Protein AF-A0A924A1D8-F1 (afdb_monomer)

Solvent-accessible surface area (backbone atoms only — not comparable to full-atom values): 11258 Å² total; per-residue (Å²): 132,86,83,81,66,55,43,51,30,26,49,62,53,93,49,92,89,51,57,54,38,88,47,70,66,62,49,74,71,35,87,69,40,79,42,78,47,76,64,75,94,79,58,68,95,71,80,56,48,89,51,55,73,47,75,34,82,59,69,68,90,50,60,66,63,50,47,53,56,66,66,54,52,60,96,61,89,57,47,79,46,73,43,76,55,85,85,43,49,68,55,52,54,52,48,26,62,74,70,73,44,83,79,84,87,76,80,80,64,91,84,67,73,75,76,71,93,63,97,79,81,85,86,80,87,84,81,91,81,82,91,79,92,74,101,65,89,78,73,67,75,92,73,65,79,88,69,88,75,52,71,64,57,49,21,62,77,66,76,42,83,70,80,130

Structure (mmCIF, N/CA/C/O backbone):
data_AF-A0A924A1D8-F1
#
_entry.id   AF-A0A924A1D8-F1
#
loop_
_atom_site.group_PDB
_atom_site.id
_atom_site.type_symbol
_atom_site.label_atom_id
_atom_site.label_alt_id
_atom_site.label_comp_id
_atom_site.label_asym_id
_atom_site.label_entity_id
_atom_site.label_seq_id
_atom_site.pdbx_PDB_ins_code
_atom_site.Cartn_x
_atom_site.Cartn_y
_atom_site.Cartn_z
_atom_site.occupancy
_atom_site.B_iso_or_equiv
_atom_site.auth_seq_id
_atom_site.auth_comp_id
_atom_site.auth_asym_id
_atom_site.auth_atom_id
_atom_site.pdbx_PDB_model_num
ATOM 1 N N . MET A 1 1 ? 34.439 4.951 -4.054 1.00 36.75 1 MET A N 1
ATOM 2 C CA . MET A 1 1 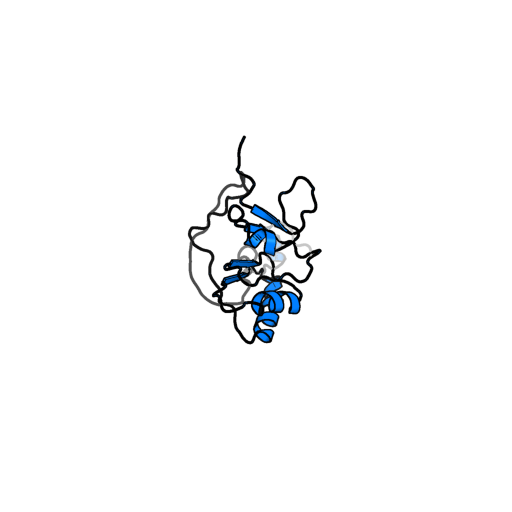? 33.215 5.573 -4.594 1.00 36.75 1 MET A CA 1
ATOM 3 C C . MET A 1 1 ? 32.076 4.681 -4.149 1.00 36.75 1 MET A C 1
ATOM 5 O O . MET A 1 1 ? 32.070 3.514 -4.516 1.00 36.75 1 MET A O 1
ATOM 9 N N . VAL A 1 2 ? 31.283 5.157 -3.195 1.00 36.44 2 VAL A N 1
ATOM 10 C CA . VAL A 1 2 ? 30.323 4.350 -2.431 1.00 36.44 2 VAL A CA 1
ATOM 11 C C . VAL A 1 2 ? 29.135 4.001 -3.339 1.00 36.44 2 VAL A C 1
ATOM 13 O O . VAL A 1 2 ? 28.545 4.898 -3.931 1.00 36.44 2 VAL A O 1
ATOM 16 N N . LYS A 1 3 ? 28.846 2.704 -3.501 1.00 43.56 3 LYS A N 1
ATOM 17 C CA . LYS A 1 3 ? 27.802 2.128 -4.371 1.00 43.56 3 LYS A CA 1
ATOM 18 C C . LYS A 1 3 ? 26.465 1.966 -3.616 1.00 43.56 3 LYS A C 1
ATOM 20 O O . LYS A 1 3 ? 25.719 1.034 -3.881 1.00 43.56 3 LYS A O 1
ATOM 25 N N . ASP A 1 4 ? 26.149 2.848 -2.671 1.00 49.12 4 ASP A N 1
ATOM 26 C CA . ASP A 1 4 ? 25.114 2.537 -1.665 1.00 49.12 4 ASP A CA 1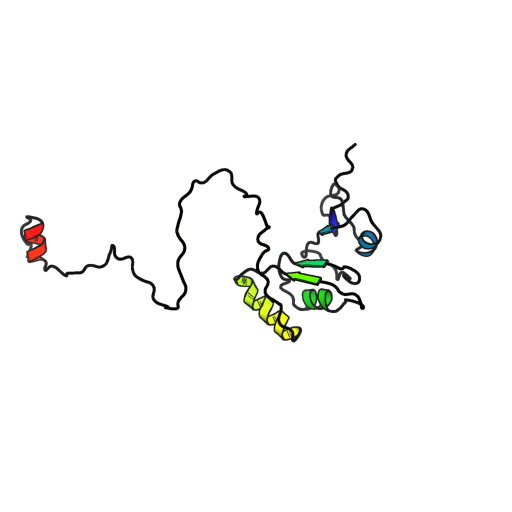
ATOM 27 C C . ASP A 1 4 ? 23.717 3.109 -1.984 1.00 49.12 4 ASP A C 1
ATOM 29 O O . ASP A 1 4 ? 22.815 2.987 -1.166 1.00 49.12 4 ASP A O 1
ATOM 33 N N . ASN A 1 5 ? 23.494 3.692 -3.171 1.00 55.09 5 ASN A N 1
ATOM 34 C CA . ASN A 1 5 ? 22.217 4.347 -3.522 1.00 55.09 5 ASN A CA 1
ATOM 35 C C . ASN A 1 5 ? 21.352 3.602 -4.561 1.00 55.09 5 ASN A C 1
ATOM 37 O O . ASN A 1 5 ? 20.346 4.150 -4.994 1.00 55.09 5 ASN A O 1
ATOM 41 N N . ALA A 1 6 ? 21.711 2.385 -4.986 1.00 65.31 6 ALA A N 1
ATOM 42 C CA . ALA A 1 6 ? 20.973 1.678 -6.048 1.00 65.31 6 ALA A CA 1
ATOM 43 C C . ALA A 1 6 ? 19.868 0.723 -5.542 1.00 65.31 6 ALA A C 1
ATOM 45 O O . ALA A 1 6 ? 19.096 0.205 -6.347 1.00 65.31 6 ALA A O 1
ATOM 46 N N . GLU A 1 7 ? 19.773 0.474 -4.228 1.00 85.00 7 GLU A N 1
ATOM 47 C CA . GLU A 1 7 ? 18.806 -0.493 -3.674 1.00 85.00 7 GLU A CA 1
ATOM 48 C C . GLU A 1 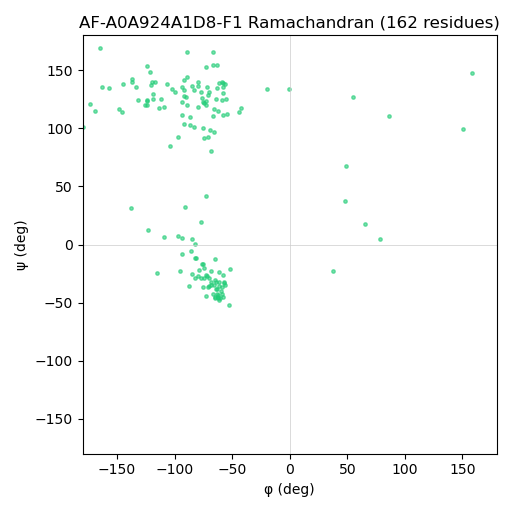7 ? 17.361 0.038 -3.675 1.00 85.00 7 GLU A C 1
ATOM 50 O O . GLU A 1 7 ? 16.414 -0.744 -3.795 1.00 85.00 7 GLU A O 1
ATOM 55 N N . VAL A 1 8 ? 17.194 1.361 -3.585 1.00 89.62 8 VAL A N 1
ATOM 56 C CA . VAL A 1 8 ? 15.895 2.044 -3.534 1.00 89.62 8 VAL A CA 1
ATOM 57 C C . VAL A 1 8 ? 15.767 2.981 -4.726 1.00 89.62 8 VAL A C 1
ATOM 59 O O . VAL A 1 8 ? 16.650 3.801 -4.958 1.00 89.62 8 VAL A O 1
ATOM 62 N N . ALA A 1 9 ? 14.657 2.885 -5.452 1.00 91.06 9 ALA A N 1
ATOM 63 C CA . ALA A 1 9 ? 14.337 3.742 -6.586 1.00 91.06 9 ALA A CA 1
ATOM 64 C C . ALA A 1 9 ? 12.984 4.431 -6.400 1.00 91.06 9 ALA A C 1
ATOM 66 O O . ALA A 1 9 ? 12.088 3.906 -5.738 1.00 91.06 9 ALA A O 1
ATOM 67 N N . ILE A 1 10 ? 12.817 5.592 -7.026 1.00 90.56 10 ILE A N 1
ATOM 68 C CA . ILE A 1 10 ? 11.545 6.318 -7.081 1.00 90.56 10 ILE A CA 1
ATOM 69 C C . ILE A 1 10 ? 10.898 6.090 -8.449 1.00 90.56 10 ILE A C 1
ATOM 71 O O . ILE A 1 10 ? 11.551 6.197 -9.485 1.00 90.56 10 ILE A O 1
ATOM 75 N N . TYR A 1 11 ? 9.606 5.778 -8.478 1.00 90.19 11 TYR A N 1
ATOM 76 C CA . TYR A 1 11 ? 8.847 5.739 -9.723 1.00 90.19 11 TYR A CA 1
ATOM 77 C C . TYR A 1 11 ? 8.551 7.163 -10.193 1.00 90.19 11 TYR A C 1
ATOM 79 O O . TYR A 1 11 ? 7.931 7.932 -9.460 1.00 90.19 11 TYR A O 1
ATOM 87 N N . ASN A 1 12 ? 8.974 7.500 -11.413 1.00 88.38 12 ASN A N 1
ATOM 88 C CA . ASN A 1 12 ? 8.876 8.844 -11.990 1.00 88.38 12 ASN A CA 1
ATOM 89 C C . ASN A 1 12 ? 9.397 9.942 -11.037 1.00 88.38 12 ASN A C 1
ATOM 91 O O . ASN A 1 12 ? 8.609 10.764 -10.556 1.00 88.38 12 ASN A O 1
ATOM 95 N N . PRO A 1 13 ? 10.715 9.968 -10.750 1.00 87.00 13 PRO A N 1
ATOM 96 C CA . PRO A 1 13 ? 11.298 10.961 -9.857 1.00 87.00 13 PRO A CA 1
ATOM 97 C C . PRO A 1 13 ? 11.042 12.385 -10.366 1.00 87.00 13 PRO A C 1
ATOM 99 O O . PRO A 1 13 ? 11.122 12.671 -11.562 1.00 87.00 13 PRO A O 1
ATOM 102 N N . LEU A 1 14 ? 10.732 13.293 -9.437 1.00 83.31 14 LEU A N 1
ATOM 103 C CA . LEU A 1 14 ? 10.531 14.713 -9.743 1.00 83.31 14 LEU A CA 1
ATOM 104 C C . LEU A 1 14 ? 11.860 15.461 -9.895 1.00 83.31 14 LEU A C 1
ATOM 106 O O . LEU A 1 14 ? 11.921 16.470 -10.600 1.00 83.31 14 LEU A O 1
ATOM 110 N N . PHE A 1 15 ? 12.908 14.977 -9.227 1.00 83.50 15 PHE A N 1
ATOM 111 C CA . PHE A 1 15 ? 14.242 15.559 -9.248 1.00 83.50 15 PHE A CA 1
ATOM 112 C C . PHE A 1 15 ? 15.178 14.692 -10.089 1.00 83.50 15 PHE A C 1
ATOM 114 O O . PHE A 1 15 ? 15.152 13.470 -10.011 1.00 83.50 15 PHE A O 1
ATOM 121 N N . VAL A 1 16 ? 16.021 15.340 -10.892 1.00 76.62 16 VAL A N 1
ATOM 122 C CA . VAL A 1 16 ? 16.953 14.662 -11.814 1.00 76.62 16 VAL A CA 1
ATOM 123 C C . VAL A 1 16 ? 18.062 13.912 -11.064 1.00 76.62 16 VAL A C 1
ATOM 125 O O . VAL A 1 16 ? 18.634 12.966 -11.597 1.00 76.62 16 VAL A O 1
ATOM 128 N N . ASP A 1 17 ? 18.343 14.317 -9.825 1.00 82.75 17 ASP A N 1
ATOM 129 C CA . ASP A 1 17 ? 19.372 13.706 -8.980 1.00 82.75 17 ASP A CA 1
ATOM 130 C C . ASP A 1 17 ? 18.885 12.430 -8.266 1.00 82.75 17 ASP A C 1
ATOM 132 O O . ASP A 1 17 ? 19.701 11.687 -7.715 1.00 82.75 17 ASP A O 1
ATOM 136 N N . ASP A 1 18 ? 17.574 12.157 -8.278 1.00 84.94 18 ASP A N 1
ATOM 137 C CA . ASP A 1 18 ? 17.001 10.970 -7.647 1.00 84.94 18 ASP A CA 1
ATOM 138 C C . ASP A 1 18 ? 17.103 9.755 -8.575 1.00 84.94 18 ASP A C 1
ATOM 140 O O . ASP A 1 18 ? 16.734 9.795 -9.751 1.00 84.94 18 ASP A O 1
ATOM 144 N N . PHE A 1 19 ? 17.556 8.627 -8.025 1.00 87.19 19 PHE A N 1
ATOM 145 C CA . PHE A 1 19 ? 17.543 7.362 -8.749 1.00 87.19 19 PHE A CA 1
ATOM 146 C C . PHE A 1 19 ? 16.106 6.851 -8.889 1.00 87.19 19 PHE A C 1
ATOM 148 O O . PHE A 1 19 ? 15.363 6.740 -7.909 1.00 87.19 19 PHE A O 1
ATOM 155 N N . GLY A 1 20 ? 15.705 6.519 -10.112 1.00 89.00 20 GLY A N 1
ATOM 156 C CA . GLY A 1 20 ? 14.329 6.147 -10.386 1.00 89.00 20 GLY A CA 1
ATOM 157 C C . GLY A 1 20 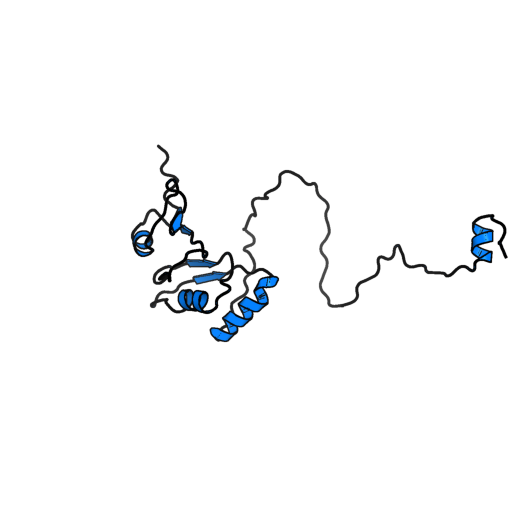? 14.123 5.454 -11.719 1.00 89.00 20 GLY A C 1
ATOM 158 O O . GLY A 1 20 ? 15.009 5.426 -12.571 1.00 89.00 20 GLY A O 1
ATOM 159 N N . PHE A 1 21 ? 12.921 4.911 -11.883 1.00 88.88 21 PHE A N 1
ATOM 160 C CA . PHE A 1 21 ? 12.469 4.265 -13.111 1.00 88.88 21 PHE A CA 1
ATOM 161 C C . PHE A 1 21 ? 11.223 4.964 -13.644 1.00 88.88 21 PHE A C 1
ATOM 163 O O . PHE A 1 21 ? 10.397 5.457 -12.872 1.00 88.88 21 PHE A O 1
ATOM 170 N N . SER A 1 22 ? 11.073 4.972 -14.967 1.00 87.69 22 SER A N 1
ATOM 171 C CA . SER A 1 22 ? 9.842 5.419 -15.629 1.00 87.69 22 SER A CA 1
ATOM 172 C C . SER A 1 22 ? 8.898 4.262 -15.962 1.00 87.69 22 SER A C 1
ATOM 174 O O . SER A 1 22 ? 7.688 4.471 -16.070 1.00 87.69 22 SER A O 1
ATOM 176 N N . ASP A 1 23 ? 9.434 3.044 -16.066 1.00 87.75 23 ASP A N 1
ATOM 177 C CA . ASP A 1 23 ? 8.681 1.809 -16.272 1.00 87.75 23 ASP A CA 1
ATOM 178 C C . ASP A 1 23 ? 8.906 0.836 -15.101 1.00 87.75 23 ASP A C 1
ATOM 180 O O . ASP A 1 23 ? 10.009 0.694 -14.573 1.00 87.75 23 ASP A O 1
ATOM 184 N N . VAL A 1 24 ? 7.838 0.159 -14.684 1.00 87.56 24 VAL A N 1
ATOM 185 C CA . VAL A 1 24 ? 7.885 -0.882 -13.650 1.00 87.56 24 VAL A CA 1
ATOM 186 C C . VAL A 1 24 ? 8.605 -2.129 -14.173 1.00 87.56 24 VAL A C 1
ATOM 188 O O . VAL A 1 24 ? 9.234 -2.844 -13.395 1.00 87.56 24 VAL A O 1
ATOM 191 N N . GLU A 1 25 ? 8.568 -2.390 -15.481 1.00 88.31 25 GLU A N 1
ATOM 192 C CA . GLU A 1 25 ? 9.296 -3.518 -16.073 1.00 88.31 25 GLU A CA 1
ATOM 193 C C . GLU A 1 25 ? 10.821 -3.349 -15.968 1.00 88.31 25 GLU A C 1
ATOM 195 O O . GLU A 1 25 ? 11.528 -4.322 -15.693 1.00 88.31 25 GLU A O 1
ATOM 200 N N . ASP A 1 26 ? 11.330 -2.117 -16.077 1.00 89.00 26 ASP A N 1
ATOM 201 C CA . ASP A 1 26 ? 12.756 -1.820 -15.878 1.00 89.00 26 ASP A CA 1
ATOM 202 C C . ASP A 1 26 ? 13.193 -2.113 -14.437 1.00 89.00 26 ASP A C 1
ATOM 204 O O . ASP A 1 26 ? 14.274 -2.660 -14.198 1.00 89.00 26 ASP A O 1
ATOM 208 N N . PHE A 1 27 ? 12.322 -1.810 -13.468 1.00 90.00 27 PHE A N 1
ATOM 209 C CA . PHE A 1 27 ? 12.540 -2.161 -12.067 1.00 90.00 27 PHE A CA 1
ATOM 210 C C . PHE A 1 27 ? 12.605 -3.684 -11.875 1.00 90.00 27 PHE A C 1
ATOM 212 O O . PHE A 1 27 ? 13.539 -4.174 -11.244 1.00 90.00 27 PHE A O 1
ATOM 219 N N . LYS A 1 28 ? 11.680 -4.452 -12.471 1.00 87.19 28 LYS A N 1
ATOM 220 C CA . LYS A 1 2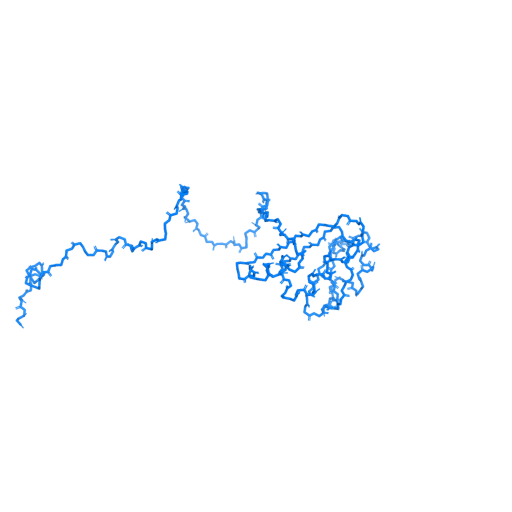8 ? 11.655 -5.926 -12.356 1.00 87.19 28 LYS A CA 1
ATOM 221 C C . LYS A 1 28 ? 12.913 -6.598 -12.913 1.00 87.19 28 LYS A C 1
ATOM 223 O O . LYS A 1 28 ? 13.317 -7.652 -12.424 1.00 87.19 28 LYS A O 1
ATOM 228 N N . GLN A 1 29 ? 13.527 -6.018 -13.942 1.00 88.44 29 GLN A N 1
ATOM 229 C CA . GLN A 1 29 ? 14.743 -6.560 -14.557 1.00 88.44 29 GLN A CA 1
ATOM 230 C C . GLN A 1 29 ? 16.010 -6.249 -13.749 1.00 88.44 29 GLN A C 1
ATOM 232 O O . GLN A 1 29 ? 17.020 -6.953 -13.880 1.00 88.44 29 GLN A O 1
ATOM 237 N N . ASN A 1 30 ? 15.979 -5.218 -12.903 1.00 87.06 30 ASN A N 1
ATOM 238 C CA . ASN A 1 30 ? 17.138 -4.786 -12.141 1.00 87.06 30 ASN A CA 1
ATOM 239 C C . ASN A 1 30 ? 17.265 -5.553 -10.815 1.00 87.06 30 ASN A C 1
ATOM 241 O O . ASN A 1 30 ? 16.523 -5.330 -9.869 1.00 87.06 30 ASN A O 1
ATOM 245 N N . LYS A 1 31 ? 18.275 -6.424 -10.718 1.00 84.06 31 LYS A N 1
ATOM 246 C CA . LYS A 1 31 ? 18.544 -7.221 -9.506 1.00 84.06 31 LYS A CA 1
ATOM 247 C C . LYS A 1 31 ? 19.184 -6.432 -8.360 1.00 84.06 31 LYS A C 1
ATOM 249 O O . LYS A 1 31 ? 19.220 -6.936 -7.239 1.00 84.06 31 LYS A O 1
ATOM 254 N N . GLU A 1 32 ? 19.747 -5.257 -8.639 1.00 86.12 32 GLU A N 1
ATOM 255 C CA . GLU A 1 32 ? 20.366 -4.406 -7.616 1.00 86.12 32 GLU A CA 1
ATOM 256 C C . GLU A 1 32 ? 19.317 -3.565 -6.876 1.00 86.12 32 GLU A C 1
ATOM 258 O O . GLU A 1 32 ? 19.490 -3.290 -5.690 1.00 86.12 32 GLU A O 1
ATOM 263 N N . CYS A 1 33 ? 18.207 -3.222 -7.540 1.00 87.88 33 CYS A N 1
ATOM 264 C CA . CYS A 1 33 ? 17.109 -2.473 -6.942 1.00 87.88 33 CYS A CA 1
ATOM 265 C C . CYS A 1 33 ? 16.055 -3.419 -6.354 1.00 87.88 33 CYS A C 1
ATOM 267 O O . CYS A 1 33 ? 15.565 -4.319 -7.028 1.00 87.88 33 CYS A O 1
ATOM 269 N N . ARG A 1 34 ? 15.697 -3.219 -5.084 1.00 89.19 34 ARG A N 1
ATOM 270 C CA . ARG A 1 34 ? 14.744 -4.080 -4.363 1.00 89.19 34 ARG A CA 1
ATOM 271 C C . ARG A 1 34 ? 13.470 -3.364 -3.961 1.00 89.19 34 ARG A C 1
ATOM 273 O O . ARG A 1 34 ? 12.452 -4.015 -3.745 1.00 89.19 34 ARG A O 1
ATOM 280 N N . ILE A 1 35 ? 13.536 -2.043 -3.823 1.00 90.88 35 ILE A N 1
ATOM 281 C CA . ILE A 1 35 ? 12.431 -1.229 -3.326 1.00 90.88 35 ILE A CA 1
ATOM 282 C C . ILE A 1 35 ? 12.120 -0.153 -4.358 1.00 90.88 35 ILE A C 1
ATOM 284 O O . ILE A 1 35 ? 12.982 0.656 -4.694 1.00 90.88 35 ILE A O 1
ATOM 288 N N . LEU A 1 36 ? 10.868 -0.120 -4.811 1.00 91.00 36 LEU A N 1
ATOM 289 C CA . LEU A 1 36 ? 10.331 0.949 -5.644 1.00 91.00 36 LEU A CA 1
ATOM 290 C C . LEU A 1 36 ? 9.341 1.780 -4.823 1.00 91.00 36 LEU A C 1
ATOM 292 O O . LEU A 1 36 ? 8.321 1.267 -4.364 1.00 91.00 36 LEU A O 1
ATOM 296 N N . ILE A 1 37 ? 9.639 3.064 -4.643 1.00 90.75 37 ILE A N 1
ATOM 297 C CA . ILE A 1 37 ? 8.756 4.024 -3.978 1.00 90.75 37 ILE A CA 1
ATOM 298 C C . ILE A 1 37 ? 7.863 4.668 -5.028 1.00 90.75 37 ILE A C 1
ATOM 300 O O . ILE A 1 37 ? 8.341 5.214 -6.021 1.00 90.75 37 ILE A O 1
ATOM 304 N N . VAL A 1 38 ? 6.557 4.626 -4.789 1.00 88.94 38 VAL A N 1
ATOM 305 C CA . VAL A 1 38 ? 5.547 5.075 -5.743 1.00 88.94 38 VAL A CA 1
ATOM 306 C C . VAL A 1 38 ? 4.668 6.142 -5.098 1.00 88.94 38 VAL A C 1
ATOM 308 O O . VAL A 1 38 ? 3.995 5.875 -4.105 1.00 88.94 38 VAL A O 1
ATOM 311 N N . ALA A 1 39 ? 4.651 7.343 -5.675 1.00 87.25 39 ALA A N 1
ATOM 312 C CA . ALA A 1 39 ? 3.754 8.420 -5.265 1.00 87.25 39 ALA A CA 1
ATOM 313 C C . ALA A 1 39 ? 2.456 8.391 -6.089 1.00 87.25 39 ALA A C 1
ATOM 315 O O . ALA A 1 39 ? 2.490 8.309 -7.317 1.00 87.25 39 ALA A O 1
ATOM 316 N N . ASN A 1 40 ? 1.300 8.493 -5.427 1.00 78.19 40 ASN A N 1
ATOM 317 C CA . ASN A 1 40 ? -0.004 8.372 -6.092 1.00 78.19 40 ASN A CA 1
ATOM 318 C C . ASN A 1 40 ? -0.403 9.610 -6.925 1.00 78.19 40 ASN A C 1
ATOM 320 O O . ASN A 1 40 ? -1.237 9.488 -7.816 1.00 78.19 40 ASN A O 1
ATOM 324 N N . GLU A 1 41 ? 0.181 10.787 -6.674 1.00 71.94 41 GLU A N 1
ATOM 325 C CA . GLU A 1 41 ? -0.287 12.079 -7.220 1.00 71.94 41 GLU A CA 1
ATOM 326 C C . GLU A 1 41 ? -0.264 12.187 -8.755 1.00 71.94 41 GLU A C 1
ATOM 328 O O . GLU A 1 41 ? -0.982 13.002 -9.333 1.00 71.94 41 GLU A O 1
ATOM 333 N N . ARG A 1 42 ? 0.570 11.391 -9.434 1.00 64.06 42 ARG A N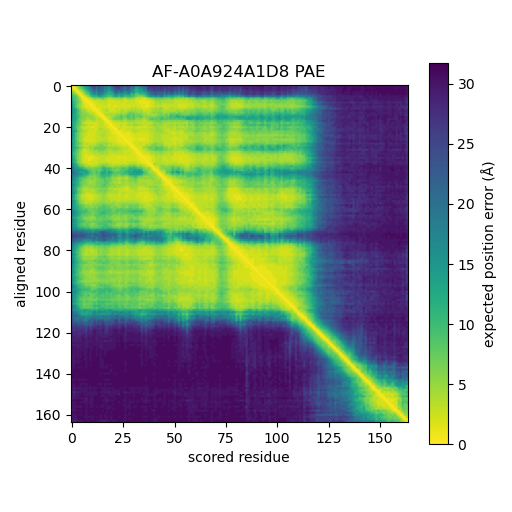 1
ATOM 334 C CA . ARG A 1 42 ? 0.707 11.385 -10.904 1.00 64.06 42 ARG A CA 1
ATOM 335 C C . ARG A 1 42 ? 0.806 9.977 -11.467 1.00 64.06 42 ARG A C 1
ATOM 337 O O . ARG A 1 42 ? 1.498 9.736 -12.456 1.00 64.06 42 ARG A O 1
ATOM 344 N N . LEU A 1 43 ? 0.158 9.031 -10.801 1.00 69.75 43 LEU A N 1
ATOM 345 C CA . LEU A 1 43 ? 0.281 7.640 -11.176 1.00 69.75 43 LEU A CA 1
ATOM 346 C C . LEU A 1 43 ? -0.615 7.318 -12.373 1.00 69.75 43 LEU A C 1
ATOM 348 O O . LEU A 1 43 ? -1.839 7.414 -12.293 1.00 69.75 43 LEU A O 1
ATOM 352 N N . ALA A 1 44 ? 0.001 6.898 -13.477 1.00 67.38 44 ALA A N 1
ATOM 353 C CA . ALA A 1 44 ? -0.706 6.126 -14.489 1.00 67.38 44 ALA A CA 1
ATOM 354 C C . ALA A 1 44 ? -1.091 4.750 -13.909 1.00 67.38 44 ALA A C 1
ATOM 356 O O . ALA A 1 44 ? -0.578 4.339 -12.868 1.00 67.38 44 ALA A O 1
ATOM 357 N N . GLN A 1 45 ? -1.985 4.010 -14.564 1.00 71.81 45 GLN A N 1
ATOM 358 C CA . GLN A 1 45 ? -2.234 2.620 -14.173 1.00 71.81 45 GLN A CA 1
ATOM 359 C C . GLN A 1 45 ? -0.925 1.821 -14.251 1.00 71.81 45 GLN A C 1
ATOM 361 O O . GLN A 1 45 ? -0.400 1.592 -15.338 1.00 71.81 45 GLN A O 1
ATOM 366 N N . ILE A 1 46 ? -0.407 1.400 -13.095 1.00 78.25 46 ILE A N 1
ATOM 367 C CA . ILE A 1 46 ? 0.784 0.553 -12.997 1.00 78.25 46 ILE A CA 1
ATOM 368 C C . ILE A 1 46 ? 0.385 -0.921 -12.961 1.00 78.25 46 ILE A C 1
ATOM 370 O O . ILE A 1 46 ? -0.612 -1.296 -12.338 1.00 78.25 46 ILE A O 1
ATOM 374 N N . ASN A 1 47 ? 1.174 -1.764 -13.625 1.00 79.38 47 ASN A N 1
ATOM 375 C CA . ASN A 1 47 ? 1.017 -3.209 -13.546 1.00 79.38 47 ASN A CA 1
ATOM 376 C C . ASN A 1 47 ? 1.907 -3.776 -12.434 1.00 79.38 47 ASN A C 1
ATOM 378 O O . ASN A 1 47 ? 3.118 -3.923 -12.605 1.00 79.38 47 ASN A O 1
ATOM 382 N N . CYS A 1 48 ? 1.292 -4.126 -11.307 1.00 78.31 48 CYS A N 1
ATOM 383 C CA . CYS A 1 48 ? 1.991 -4.713 -10.167 1.00 78.31 48 CYS A CA 1
ATOM 384 C C . CYS A 1 48 ? 2.166 -6.242 -10.257 1.00 78.31 48 CYS A C 1
ATOM 386 O O . CYS A 1 48 ? 2.659 -6.845 -9.306 1.00 78.31 48 CYS A O 1
ATOM 388 N N . GLY A 1 49 ? 1.767 -6.885 -11.361 1.00 81.19 49 GLY A N 1
ATOM 389 C CA . GLY A 1 49 ? 1.930 -8.330 -11.540 1.00 81.19 49 GLY A CA 1
ATOM 390 C C . GLY A 1 49 ? 3.397 -8.764 -11.429 1.00 81.19 49 GLY A C 1
ATOM 391 O O . GLY A 1 49 ? 4.288 -8.074 -11.925 1.00 81.19 49 GLY A O 1
ATOM 392 N N . GLY A 1 50 ? 3.658 -9.889 -10.762 1.00 79.56 50 GLY A N 1
ATOM 393 C CA . GLY A 1 50 ? 5.013 -10.401 -10.518 1.00 79.56 50 GLY A CA 1
ATOM 394 C C . GLY A 1 50 ? 5.780 -9.701 -9.387 1.00 79.56 50 GLY A C 1
ATOM 395 O O . GLY A 1 50 ? 6.952 -10.001 -9.172 1.00 79.56 50 GLY A O 1
ATOM 396 N N . ILE A 1 51 ? 5.151 -8.772 -8.653 1.00 85.94 51 ILE A N 1
ATOM 397 C CA . ILE A 1 51 ? 5.732 -8.170 -7.446 1.00 85.94 51 ILE A CA 1
ATOM 398 C C . ILE A 1 51 ? 5.260 -8.965 -6.213 1.00 85.94 51 ILE A C 1
ATOM 400 O O . ILE A 1 51 ? 4.052 -9.058 -5.975 1.00 85.94 51 ILE A O 1
ATOM 404 N N . PRO A 1 52 ? 6.174 -9.517 -5.392 1.00 86.44 52 PRO A N 1
ATOM 405 C CA . PRO A 1 52 ? 5.797 -10.381 -4.270 1.00 86.44 52 PRO A CA 1
ATOM 406 C C . PRO A 1 52 ? 5.257 -9.616 -3.053 1.00 86.44 52 PRO A C 1
ATOM 408 O O . PRO A 1 52 ? 4.452 -10.156 -2.298 1.00 86.44 52 PRO A O 1
ATOM 411 N N . PHE A 1 53 ? 5.687 -8.368 -2.843 1.00 88.31 53 PHE A N 1
ATOM 412 C CA . PHE A 1 53 ? 5.295 -7.552 -1.692 1.00 88.31 53 PHE A CA 1
ATOM 413 C C . PHE A 1 53 ? 4.860 -6.163 -2.134 1.00 88.31 53 PHE A C 1
ATOM 415 O O . PHE A 1 53 ? 5.624 -5.443 -2.775 1.00 88.31 53 PHE A O 1
ATOM 422 N N . ILE A 1 54 ? 3.648 -5.772 -1.747 1.00 89.06 54 ILE A N 1
ATOM 423 C CA . ILE A 1 54 ? 3.103 -4.442 -2.012 1.00 89.06 54 ILE A CA 1
ATOM 424 C C . ILE A 1 54 ? 2.660 -3.842 -0.684 1.00 89.06 54 ILE A C 1
ATOM 426 O O . ILE A 1 54 ? 1.808 -4.393 0.018 1.00 89.06 54 ILE A O 1
ATOM 430 N N . ILE A 1 55 ? 3.265 -2.707 -0.339 1.00 90.31 55 ILE A N 1
ATOM 431 C CA . ILE A 1 55 ? 2.991 -1.994 0.905 1.00 90.31 55 ILE A CA 1
ATOM 432 C C . ILE A 1 55 ? 2.332 -0.661 0.569 1.00 90.31 55 ILE A C 1
ATOM 434 O O . ILE A 1 55 ? 2.936 0.200 -0.069 1.00 90.31 55 ILE A O 1
ATOM 438 N N . HIS A 1 56 ? 1.098 -0.481 1.026 1.00 89.94 56 HIS A N 1
ATOM 439 C CA . HIS A 1 56 ? 0.408 0.801 0.983 1.00 89.94 56 HIS A CA 1
ATOM 440 C C . HIS A 1 56 ? 0.644 1.526 2.307 1.00 89.94 56 HIS A C 1
ATOM 442 O O . HIS A 1 56 ? 0.156 1.086 3.345 1.00 89.94 56 HIS A O 1
ATOM 448 N N . LEU A 1 57 ? 1.409 2.619 2.278 1.00 89.44 57 LEU A N 1
ATOM 449 C CA . LEU A 1 57 ? 1.592 3.487 3.451 1.00 89.44 57 LEU A CA 1
ATOM 450 C C . LEU A 1 57 ? 0.336 4.309 3.766 1.00 89.44 57 LEU A C 1
ATOM 452 O O . LEU A 1 57 ? 0.112 4.668 4.915 1.00 89.44 57 LEU A O 1
ATOM 456 N N . GLU A 1 58 ? -0.464 4.572 2.738 1.00 85.81 58 GLU A N 1
ATOM 457 C CA . GLU A 1 58 ? -1.761 5.233 2.803 1.00 85.81 58 GLU A CA 1
ATOM 458 C C . GLU A 1 58 ? -2.716 4.467 1.891 1.00 85.81 58 GLU A C 1
ATOM 460 O O . GLU A 1 58 ? -2.314 3.978 0.821 1.00 85.81 58 GLU A O 1
ATOM 465 N N . ILE A 1 59 ? -3.972 4.332 2.308 1.00 86.12 59 ILE A N 1
ATOM 466 C CA . ILE A 1 59 ? -4.947 3.594 1.514 1.00 86.12 59 ILE A CA 1
ATOM 467 C C . ILE A 1 59 ? -5.414 4.469 0.350 1.00 86.12 59 ILE A C 1
ATOM 469 O O . ILE A 1 59 ? -5.829 5.605 0.565 1.00 86.12 59 ILE A O 1
ATOM 473 N N . PRO A 1 60 ? -5.420 3.949 -0.893 1.00 83.44 60 PRO A N 1
ATOM 474 C CA . PRO A 1 60 ? -6.006 4.666 -2.015 1.00 83.44 60 PRO A CA 1
ATOM 475 C C . PRO A 1 60 ? -7.464 5.045 -1.727 1.00 83.44 60 PRO A C 1
ATOM 477 O O . PRO A 1 60 ? -8.297 4.180 -1.454 1.00 83.44 60 PRO A O 1
ATOM 480 N N . GLU A 1 61 ? -7.795 6.332 -1.841 1.00 78.19 61 GLU A N 1
ATOM 481 C CA . GLU A 1 61 ? -9.175 6.809 -1.667 1.00 78.19 61 GLU A CA 1
ATOM 482 C C . GLU A 1 61 ? -10.123 6.241 -2.735 1.00 78.19 61 GLU A C 1
ATOM 484 O O . GLU A 1 61 ? -11.313 6.016 -2.486 1.00 78.19 61 GLU A O 1
ATOM 489 N N . GLN A 1 62 ? -9.586 6.019 -3.938 1.00 81.38 62 GLN A N 1
ATOM 490 C CA . GLN A 1 62 ? -10.304 5.481 -5.085 1.00 81.38 62 GLN A CA 1
ATOM 491 C C . GLN A 1 62 ? -10.238 3.953 -5.096 1.00 81.38 62 GLN A C 1
ATOM 493 O O . GLN A 1 62 ? -9.169 3.350 -5.206 1.00 81.38 62 GLN A O 1
ATOM 498 N N . LEU A 1 63 ? -11.415 3.333 -5.039 1.00 81.56 63 LEU A N 1
ATOM 499 C CA . LEU A 1 63 ? -11.574 1.883 -4.978 1.00 81.56 63 LEU A CA 1
ATOM 500 C C . LEU A 1 63 ? -11.001 1.168 -6.209 1.00 81.56 63 LEU A C 1
ATOM 502 O O . LEU A 1 63 ? -10.414 0.094 -6.078 1.00 81.56 63 LEU A O 1
ATOM 506 N N . ASP A 1 64 ? -11.118 1.787 -7.383 1.00 81.44 64 ASP A N 1
ATOM 507 C CA . ASP A 1 64 ? -10.631 1.232 -8.648 1.00 81.44 64 ASP A CA 1
ATOM 508 C C . ASP A 1 64 ? -9.108 1.061 -8.638 1.00 81.44 64 ASP A C 1
ATOM 510 O O . ASP A 1 64 ? -8.599 0.039 -9.088 1.00 81.44 64 ASP A O 1
ATOM 514 N N . ILE A 1 65 ? -8.378 2.008 -8.035 1.00 81.25 65 ILE A N 1
ATOM 515 C CA . ILE A 1 65 ? -6.914 1.949 -7.924 1.00 81.25 65 ILE A CA 1
ATOM 516 C C . ILE A 1 65 ? -6.490 0.771 -7.047 1.00 81.25 65 ILE A C 1
ATOM 518 O O . ILE A 1 65 ? -5.572 0.033 -7.402 1.00 81.25 65 ILE A O 1
ATOM 522 N N . PHE A 1 66 ? -7.142 0.584 -5.897 1.00 82.50 66 PHE A N 1
ATOM 523 C CA . PHE A 1 66 ? -6.828 -0.535 -5.009 1.00 82.50 66 PHE A CA 1
ATOM 524 C C . PHE A 1 66 ? -7.163 -1.874 -5.669 1.00 82.50 66 PHE A C 1
ATOM 526 O O . PHE A 1 66 ? -6.365 -2.810 -5.650 1.00 82.50 66 PHE A O 1
ATOM 533 N N . THR A 1 67 ? -8.334 -1.941 -6.295 1.00 79.31 67 THR A N 1
ATOM 534 C CA . THR A 1 67 ? -8.837 -3.140 -6.965 1.00 79.31 67 THR A CA 1
ATOM 535 C C . THR A 1 67 ? -7.923 -3.551 -8.115 1.00 79.31 67 THR A C 1
ATOM 537 O O . THR A 1 67 ? -7.553 -4.717 -8.203 1.00 79.31 67 THR A O 1
ATOM 540 N N . ASP A 1 68 ? -7.466 -2.602 -8.931 1.00 79.50 68 ASP A N 1
ATOM 541 C CA . ASP A 1 68 ? -6.500 -2.855 -10.001 1.00 79.50 68 ASP A CA 1
ATOM 542 C C . ASP A 1 68 ? -5.181 -3.432 -9.474 1.00 79.50 68 ASP A C 1
ATOM 544 O O . ASP A 1 68 ? -4.620 -4.340 -10.085 1.00 79.50 68 ASP A O 1
ATOM 548 N N . ARG A 1 69 ? -4.689 -2.935 -8.334 1.00 78.62 69 ARG A N 1
ATOM 549 C CA . ARG A 1 69 ? -3.435 -3.414 -7.730 1.00 78.62 69 ARG A CA 1
ATOM 550 C C . ARG A 1 69 ? -3.559 -4.827 -7.170 1.00 78.62 69 ARG A C 1
ATOM 552 O O . ARG A 1 69 ? -2.595 -5.580 -7.241 1.00 78.62 69 ARG A O 1
ATOM 559 N N . VAL A 1 70 ? -4.722 -5.175 -6.621 1.00 75.44 70 VAL A N 1
ATOM 560 C CA . VAL A 1 70 ? -4.965 -6.475 -5.978 1.00 75.44 70 VAL A CA 1
ATOM 561 C C . VAL A 1 70 ? -5.429 -7.543 -6.972 1.00 75.44 70 VAL A C 1
ATOM 563 O O . VAL A 1 70 ? -5.061 -8.704 -6.830 1.00 75.44 70 VAL A O 1
ATOM 566 N N . LEU A 1 71 ? -6.230 -7.189 -7.982 1.00 66.88 71 LEU A N 1
ATOM 567 C CA . LEU A 1 71 ? -6.798 -8.162 -8.924 1.00 66.88 71 LEU A CA 1
ATOM 568 C C . LEU A 1 71 ? -5.869 -8.513 -10.092 1.00 66.88 71 LEU A C 1
ATOM 570 O O . LEU A 1 71 ? -6.003 -9.600 -10.644 1.00 66.88 71 LEU A O 1
ATOM 574 N N . LYS A 1 72 ? -4.931 -7.638 -10.486 1.00 63.16 72 LYS A N 1
ATOM 575 C CA . LYS A 1 72 ? -4.025 -7.875 -11.634 1.00 63.16 72 LYS A CA 1
ATOM 576 C C . LYS A 1 72 ? -2.868 -8.839 -11.329 1.00 63.16 72 LYS A C 1
ATOM 578 O O . LYS A 1 72 ? -1.873 -8.861 -12.050 1.00 63.16 72 LYS A O 1
ATOM 583 N N . ILE A 1 73 ? -2.988 -9.645 -10.280 1.00 59.91 73 ILE A N 1
ATOM 584 C CA . ILE A 1 73 ? -1.971 -10.626 -9.915 1.00 59.91 73 ILE A CA 1
ATOM 585 C C . ILE A 1 73 ? -2.242 -11.904 -10.689 1.00 59.91 73 ILE A C 1
ATOM 587 O O . ILE A 1 73 ? -3.152 -12.673 -10.392 1.00 59.91 73 ILE A O 1
ATOM 591 N N . SER A 1 74 ? -1.443 -12.088 -11.730 1.00 50.81 74 SER A N 1
ATOM 592 C CA . SER A 1 74 ? -1.193 -13.374 -12.362 1.00 50.81 74 SER A CA 1
ATOM 593 C C . SER A 1 74 ? -0.606 -14.340 -11.334 1.00 50.81 74 SER A C 1
ATOM 595 O O . SER A 1 74 ? 0.403 -13.967 -10.756 1.00 50.81 74 SER A O 1
ATOM 597 N N . GLU A 1 75 ? -1.242 -15.505 -11.147 1.00 56.34 75 GLU A N 1
ATOM 598 C CA . GLU A 1 75 ? -0.820 -16.820 -10.583 1.00 56.34 75 GLU A CA 1
ATOM 599 C C . GLU A 1 75 ? 0.143 -16.927 -9.370 1.00 56.34 75 GLU A C 1
ATOM 601 O O . GLU A 1 75 ? 0.087 -17.932 -8.664 1.00 56.34 75 GLU A O 1
ATOM 606 N N . ASP A 1 76 ? 0.961 -15.925 -9.072 1.00 59.97 76 ASP A N 1
ATOM 607 C CA . ASP A 1 76 ? 1.961 -15.887 -8.014 1.00 59.97 76 ASP A CA 1
ATOM 608 C C . ASP A 1 76 ? 1.382 -15.360 -6.688 1.00 59.97 76 ASP A C 1
ATOM 610 O O . ASP A 1 76 ? 0.539 -14.459 -6.641 1.00 59.97 76 ASP A O 1
ATOM 614 N N . GLU A 1 77 ? 1.860 -15.916 -5.574 1.00 68.50 77 GLU A N 1
ATOM 615 C CA . GLU A 1 77 ? 1.471 -15.513 -4.220 1.00 68.50 77 GLU A CA 1
ATOM 616 C C . GLU A 1 77 ? 2.046 -14.126 -3.865 1.00 68.50 77 GLU A C 1
ATOM 618 O O . GLU A 1 77 ? 3.162 -14.001 -3.359 1.00 68.50 77 GLU A O 1
ATOM 623 N N . SER A 1 78 ? 1.279 -13.062 -4.113 1.00 78.38 78 SER A N 1
ATOM 624 C CA . SER A 1 78 ? 1.622 -11.695 -3.692 1.00 78.38 78 SER A CA 1
ATOM 625 C C . SER A 1 78 ? 0.995 -11.331 -2.342 1.00 78.38 78 SER A C 1
ATOM 627 O O . SER A 1 78 ? -0.198 -11.534 -2.108 1.00 78.38 78 SER A O 1
ATOM 629 N N . ASN A 1 79 ? 1.786 -10.707 -1.467 1.00 84.75 79 ASN A N 1
ATOM 630 C CA . ASN A 1 79 ? 1.348 -10.214 -0.163 1.00 84.75 79 ASN A CA 1
ATOM 631 C C . ASN A 1 79 ? 1.075 -8.705 -0.193 1.00 84.75 79 ASN A C 1
ATOM 633 O O . ASN A 1 79 ? 1.927 -7.915 -0.612 1.00 84.75 79 ASN A O 1
ATOM 637 N N . PHE A 1 80 ? -0.086 -8.303 0.333 1.00 86.50 80 PHE A N 1
ATOM 638 C CA . PHE A 1 80 ? -0.469 -6.899 0.493 1.00 86.50 80 PHE A CA 1
ATOM 639 C C . PHE A 1 80 ? -0.530 -6.524 1.957 1.00 86.50 80 PHE A C 1
ATOM 641 O O . PHE A 1 80 ? -1.282 -7.117 2.730 1.00 86.50 80 PHE A O 1
ATOM 648 N N . ILE A 1 81 ? 0.202 -5.476 2.310 1.00 89.19 81 ILE A N 1
ATOM 649 C CA . ILE A 1 81 ? 0.138 -4.862 3.631 1.00 89.19 81 ILE A CA 1
ATOM 650 C C . ILE A 1 81 ? -0.317 -3.427 3.423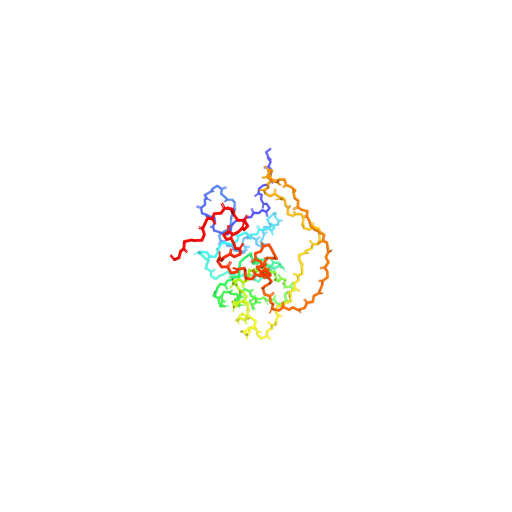 1.00 89.19 81 ILE A C 1
ATOM 652 O O . ILE A 1 81 ? 0.258 -2.697 2.622 1.00 89.19 81 ILE A O 1
ATOM 656 N N . SER A 1 82 ? -1.387 -3.028 4.100 1.00 90.62 82 SER A N 1
ATOM 657 C CA . SER A 1 82 ? -1.904 -1.663 4.011 1.00 90.62 82 SER A CA 1
ATOM 658 C C . SER A 1 82 ? -1.967 -1.065 5.403 1.00 90.62 82 SER A C 1
ATOM 660 O O . SER A 1 82 ? -2.580 -1.646 6.296 1.00 90.62 82 SER A O 1
ATOM 662 N N . PHE A 1 83 ? -1.318 0.078 5.575 1.00 91.00 83 PHE A N 1
ATOM 663 C CA . PHE A 1 83 ? -1.437 0.894 6.769 1.00 91.00 83 PHE A CA 1
ATOM 664 C C . PHE A 1 83 ? -2.659 1.790 6.621 1.00 91.00 83 PHE A C 1
ATOM 666 O O . PHE A 1 83 ? -2.899 2.348 5.554 1.00 91.00 83 PHE A O 1
ATOM 673 N N . ALA A 1 84 ? -3.440 1.889 7.690 1.00 91.25 84 ALA A N 1
ATOM 674 C CA . ALA A 1 84 ? -4.636 2.709 7.743 1.00 91.25 84 ALA A CA 1
ATOM 675 C C . ALA A 1 84 ? -4.681 3.444 9.075 1.00 91.25 84 ALA A C 1
ATOM 677 O O . ALA A 1 84 ? -4.379 2.877 10.127 1.00 91.25 84 ALA A O 1
ATOM 678 N N . THR A 1 85 ? -5.102 4.695 9.027 1.00 90.88 85 THR A N 1
ATOM 679 C CA . THR A 1 85 ? -5.452 5.496 10.195 1.00 90.88 85 THR A CA 1
ATOM 680 C C . THR A 1 85 ? -6.931 5.321 10.553 1.00 90.88 85 THR A C 1
ATOM 682 O O . THR A 1 85 ? -7.742 4.862 9.745 1.00 90.88 85 THR A O 1
ATOM 685 N N . ASP A 1 86 ? -7.323 5.745 11.758 1.00 90.62 86 ASP A N 1
ATOM 686 C CA . ASP A 1 86 ? -8.718 5.658 12.221 1.00 90.62 86 ASP A CA 1
ATOM 687 C C . ASP A 1 86 ? -9.712 6.376 11.290 1.00 90.62 86 ASP A C 1
ATOM 689 O O . ASP A 1 86 ? -10.854 5.940 11.124 1.00 90.62 86 ASP A O 1
ATOM 693 N N . ILE A 1 87 ? -9.282 7.472 10.655 1.00 92.44 87 ILE A N 1
ATOM 694 C CA . ILE A 1 87 ? -10.116 8.243 9.724 1.00 92.44 87 ILE A CA 1
ATOM 695 C C . ILE A 1 87 ? -10.335 7.506 8.392 1.00 92.44 87 ILE A C 1
ATOM 697 O O . ILE A 1 87 ? -11.381 7.668 7.762 1.00 92.44 87 ILE A O 1
ATOM 701 N N . GLU A 1 88 ? -9.414 6.624 7.999 1.00 89.69 88 GLU A N 1
ATOM 702 C CA . GLU A 1 88 ? -9.493 5.831 6.767 1.00 89.69 88 GLU A CA 1
ATOM 703 C C . GLU A 1 88 ? -10.289 4.526 6.937 1.00 89.69 88 GLU A C 1
ATOM 705 O O . GLU A 1 88 ? -10.587 3.852 5.948 1.00 89.69 88 GLU A O 1
ATOM 710 N N . LEU A 1 89 ? -10.726 4.174 8.154 1.00 90.19 89 LEU A N 1
ATOM 711 C CA . LEU A 1 89 ? -11.486 2.940 8.417 1.00 90.19 89 LEU A CA 1
ATOM 712 C C . LEU A 1 89 ? -12.776 2.833 7.589 1.00 90.19 89 LEU A C 1
ATOM 714 O O . LEU A 1 89 ? -13.203 1.737 7.218 1.00 90.19 89 LEU A O 1
ATOM 718 N N . ALA A 1 90 ? -13.418 3.963 7.280 1.00 91.00 90 ALA A N 1
ATOM 719 C CA . ALA A 1 90 ? -14.588 3.985 6.404 1.00 91.00 90 ALA A CA 1
ATOM 720 C C . ALA A 1 90 ? -14.234 3.632 4.947 1.00 91.00 90 ALA A C 1
ATOM 722 O O . ALA A 1 90 ? -15.051 3.048 4.235 1.00 91.00 90 ALA A O 1
ATOM 723 N N . THR A 1 91 ? -13.030 3.983 4.494 1.00 90.31 91 THR A N 1
ATOM 724 C CA . THR A 1 91 ? -12.501 3.624 3.171 1.00 90.31 91 THR A CA 1
ATOM 725 C C . THR A 1 91 ? -12.132 2.145 3.126 1.00 90.31 91 THR A C 1
ATOM 727 O O . THR A 1 91 ? -12.575 1.456 2.211 1.00 90.31 91 THR A O 1
ATOM 730 N N . VAL A 1 92 ? -11.462 1.626 4.162 1.00 90.38 92 VAL A N 1
ATOM 731 C CA . VAL A 1 92 ? -11.164 0.186 4.311 1.00 90.38 92 VAL A CA 1
ATOM 732 C C . VAL A 1 92 ? -12.433 -0.650 4.172 1.00 90.38 92 VAL A C 1
ATOM 734 O O . VAL A 1 92 ? -12.503 -1.535 3.326 1.00 90.38 92 VAL A O 1
ATOM 737 N N . LYS A 1 93 ? -13.486 -0.324 4.933 1.00 90.62 93 LYS A N 1
ATOM 738 C CA . LYS A 1 93 ? -14.757 -1.067 4.891 1.00 90.62 93 LYS A CA 1
ATOM 739 C C . LYS A 1 93 ? -15.397 -1.078 3.503 1.00 90.62 93 LYS A C 1
ATOM 741 O O . LYS A 1 93 ? -15.998 -2.078 3.120 1.00 90.62 93 LYS A O 1
ATOM 746 N N . ARG A 1 94 ? -15.290 0.023 2.751 1.00 90.12 94 ARG A N 1
ATOM 747 C CA . ARG A 1 94 ? -15.789 0.097 1.367 1.00 90.12 94 ARG A CA 1
ATOM 748 C C . ARG A 1 94 ? -14.989 -0.818 0.440 1.00 90.12 94 ARG A C 1
ATOM 750 O O . ARG A 1 94 ? -15.588 -1.527 -0.363 1.00 90.12 94 ARG A O 1
ATOM 757 N N . ILE A 1 95 ? -13.665 -0.834 0.587 1.00 88.62 95 ILE A N 1
ATOM 758 C CA . ILE A 1 95 ? -12.769 -1.722 -0.164 1.00 88.62 95 ILE A CA 1
ATOM 759 C C . ILE A 1 95 ? -13.085 -3.194 0.138 1.00 88.62 95 ILE A C 1
ATOM 761 O O . ILE A 1 95 ? -13.276 -3.977 -0.788 1.00 88.62 95 ILE A O 1
ATOM 765 N N . GLU A 1 96 ? -13.231 -3.563 1.412 1.00 89.69 96 GLU A N 1
ATOM 766 C CA . GLU A 1 96 ? -13.593 -4.928 1.824 1.00 89.69 96 GLU A CA 1
ATOM 767 C C . GLU A 1 96 ? -14.934 -5.382 1.236 1.00 89.69 96 GLU A C 1
ATOM 769 O O . GLU A 1 96 ? -15.067 -6.516 0.771 1.00 89.69 96 GLU A O 1
ATOM 774 N N . GLN A 1 97 ? -15.934 -4.493 1.233 1.00 89.88 97 GLN A N 1
ATOM 775 C CA . GLN A 1 97 ? -17.243 -4.771 0.643 1.00 89.88 97 GLN A CA 1
ATOM 776 C C . GLN A 1 97 ? -17.153 -5.005 -0.865 1.00 89.88 97 GLN A C 1
ATOM 778 O O . GLN A 1 97 ? -17.786 -5.935 -1.362 1.00 89.88 97 GLN A O 1
ATOM 783 N N . ALA A 1 98 ? -16.364 -4.206 -1.587 1.00 86.50 98 ALA A N 1
ATOM 784 C CA . ALA A 1 98 ? -16.213 -4.364 -3.030 1.00 86.50 98 ALA A CA 1
ATOM 785 C C . ALA A 1 98 ? -15.415 -5.618 -3.413 1.00 86.50 98 ALA A C 1
ATOM 7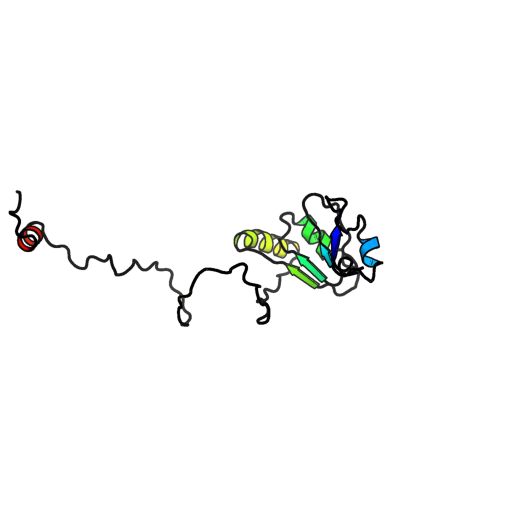87 O O . ALA A 1 98 ? -15.753 -6.284 -4.388 1.00 86.50 98 ALA A O 1
ATOM 788 N N . LEU A 1 99 ? -14.392 -5.972 -2.630 1.00 83.94 99 LEU A N 1
ATOM 789 C CA . LEU A 1 99 ? -13.613 -7.200 -2.828 1.00 83.94 99 LEU A CA 1
ATOM 790 C C . LEU A 1 99 ? -14.350 -8.457 -2.348 1.00 83.94 99 LEU A C 1
ATOM 792 O O . LEU A 1 99 ? -13.947 -9.571 -2.682 1.00 83.94 99 LEU A O 1
ATOM 796 N N . GLY A 1 100 ? -15.389 -8.296 -1.522 1.00 85.00 100 GLY A N 1
ATOM 797 C CA . GLY A 1 100 ? -16.089 -9.400 -0.866 1.00 85.00 100 GLY A CA 1
ATOM 798 C C . GLY A 1 100 ? -15.217 -10.169 0.133 1.00 85.00 100 GLY A C 1
ATOM 799 O O . GLY A 1 100 ? -15.539 -11.303 0.487 1.00 85.00 100 GLY A O 1
ATOM 800 N N . LYS A 1 101 ? -14.100 -9.580 0.577 1.00 85.44 101 LYS A N 1
ATOM 801 C CA . LYS A 1 101 ? -13.115 -10.194 1.475 1.00 85.44 101 LYS A CA 1
ATOM 802 C C . LYS A 1 101 ? -12.752 -9.215 2.581 1.00 85.44 101 LYS A C 1
ATOM 804 O O . LYS A 1 101 ? -12.507 -8.042 2.315 1.00 85.44 101 LYS A O 1
ATOM 809 N N . LYS A 1 102 ? -12.689 -9.711 3.817 1.00 88.94 102 LYS A N 1
ATOM 810 C CA . LYS A 1 102 ? -12.166 -8.937 4.947 1.00 88.94 102 LYS A CA 1
ATOM 811 C C . LYS A 1 102 ? -10.646 -8.959 4.942 1.00 88.94 102 LYS A C 1
ATOM 813 O O . LYS A 1 102 ? -10.051 -10.003 4.674 1.00 88.94 102 LYS A O 1
ATOM 818 N N . MET A 1 103 ? -10.041 -7.823 5.257 1.00 87.94 103 MET A N 1
ATOM 819 C CA . MET A 1 103 ? -8.602 -7.711 5.440 1.00 87.94 103 MET A CA 1
ATOM 820 C C . MET A 1 103 ? -8.237 -8.230 6.832 1.00 87.94 103 MET A C 1
ATOM 822 O O . MET A 1 103 ? -8.915 -7.942 7.820 1.00 87.94 103 MET A O 1
ATOM 826 N N . THR A 1 104 ? -7.170 -9.020 6.920 1.00 90.25 104 THR A N 1
ATOM 827 C CA . THR A 1 104 ? -6.658 -9.488 8.211 1.00 90.25 104 THR A CA 1
ATOM 828 C C . THR A 1 104 ? -5.978 -8.326 8.922 1.00 90.25 104 THR A C 1
ATOM 830 O O . THR A 1 104 ? -5.012 -7.765 8.406 1.00 90.25 104 THR A O 1
ATOM 833 N N . VAL A 1 105 ? -6.473 -7.970 10.105 1.00 90.62 105 VAL A N 1
ATOM 834 C CA . VAL A 1 105 ? -5.807 -7.000 10.979 1.00 90.62 105 VAL A CA 1
ATOM 835 C C . VAL A 1 105 ? -4.625 -7.699 11.643 1.00 90.62 105 VAL A C 1
ATOM 837 O O . VAL A 1 105 ? -4.791 -8.769 12.227 1.00 90.62 105 VAL A O 1
ATOM 840 N N . LEU A 1 106 ? -3.441 -7.107 11.518 1.00 89.50 106 LEU A N 1
ATOM 841 C CA . LEU A 1 106 ? -2.203 -7.594 12.115 1.00 89.50 106 LEU A CA 1
ATOM 842 C C . LEU A 1 106 ? -1.653 -6.519 13.047 1.00 89.50 106 LEU A C 1
ATOM 844 O O . LEU A 1 106 ? -1.638 -5.340 12.688 1.00 89.50 106 LEU A O 1
ATOM 848 N N . ASP A 1 107 ? -1.180 -6.937 14.216 1.00 86.94 107 ASP A N 1
ATOM 849 C CA . ASP A 1 107 ? -0.443 -6.053 15.111 1.00 86.94 107 ASP A CA 1
ATOM 850 C C . ASP A 1 107 ? 0.955 -5.772 14.546 1.00 86.94 107 ASP A C 1
ATOM 852 O O . ASP A 1 107 ? 1.531 -6.578 13.803 1.00 86.94 107 ASP A O 1
ATOM 856 N N . LEU A 1 108 ? 1.516 -4.612 14.896 1.00 84.19 108 LEU A N 1
ATOM 857 C CA . LEU A 1 108 ? 2.899 -4.308 14.543 1.00 84.19 108 LEU A CA 1
ATOM 858 C C . LEU A 1 108 ? 3.842 -5.338 15.195 1.00 84.19 108 LEU A C 1
ATOM 860 O O . LEU A 1 108 ? 3.662 -5.666 16.369 1.00 84.19 108 LEU A O 1
ATOM 864 N N . PRO A 1 109 ? 4.883 -5.809 14.485 1.00 85.81 109 PRO A N 1
ATOM 865 C CA . PRO A 1 109 ? 5.871 -6.711 15.066 1.00 85.81 109 PRO A CA 1
ATOM 866 C C . PRO A 1 109 ? 6.550 -6.099 16.300 1.00 85.81 109 PRO A C 1
ATOM 868 O O . PRO A 1 109 ? 7.004 -4.956 16.248 1.00 85.81 109 PRO A O 1
ATOM 871 N N . GLU A 1 110 ? 6.708 -6.878 17.376 1.00 80.44 110 GLU A N 1
ATOM 872 C CA . GLU A 1 110 ? 7.325 -6.424 18.640 1.00 80.44 110 GLU A CA 1
ATOM 873 C C . GLU A 1 110 ? 8.763 -5.900 18.463 1.00 80.44 110 GLU A C 1
ATOM 875 O O . GLU A 1 110 ? 9.238 -5.061 19.225 1.00 80.44 110 GLU A O 1
ATOM 880 N N . THR A 1 111 ? 9.467 -6.367 17.428 1.00 76.00 111 THR A N 1
ATOM 881 C CA . THR A 1 111 ? 10.835 -5.947 17.093 1.00 76.00 111 THR A CA 1
ATOM 882 C C . THR A 1 111 ? 10.901 -4.646 16.291 1.00 76.00 111 THR A C 1
ATOM 884 O O . THR A 1 111 ? 11.996 -4.220 15.916 1.00 76.00 111 THR A O 1
ATOM 887 N N . PHE A 1 112 ? 9.765 -4.017 15.972 1.00 68.69 112 PHE A N 1
ATOM 888 C CA . PHE A 1 112 ? 9.742 -2.756 15.240 1.00 68.69 112 PHE A CA 1
ATOM 889 C C . PHE A 1 112 ? 10.165 -1.605 16.158 1.00 68.69 112 PHE A C 1
ATOM 891 O O . PHE A 1 112 ? 9.365 -0.983 16.856 1.00 68.69 112 PHE A O 1
ATOM 898 N N . LEU A 1 113 ? 11.464 -1.315 16.157 1.00 66.31 113 LEU A N 1
ATOM 899 C CA . LEU A 1 113 ? 12.011 -0.144 16.825 1.00 66.31 113 LEU A CA 1
ATOM 900 C C . LEU A 1 113 ? 11.686 1.088 15.978 1.00 66.31 113 LEU A C 1
ATOM 902 O O . LEU A 1 113 ? 12.381 1.388 15.005 1.00 66.31 113 LEU A O 1
ATOM 906 N N . LEU A 1 114 ? 10.649 1.831 16.368 1.00 61.03 114 LEU A N 1
ATOM 907 C CA . LEU A 1 114 ? 10.524 3.227 15.964 1.00 61.03 114 LEU A CA 1
ATOM 908 C C . LEU A 1 114 ? 11.820 3.917 16.393 1.00 61.03 114 LEU A C 1
ATOM 910 O O . LEU A 1 114 ? 12.110 4.038 17.583 1.00 61.03 114 LEU A O 1
ATOM 914 N N . LYS A 1 115 ? 12.644 4.336 15.429 1.00 59.97 115 LYS A N 1
ATOM 915 C CA . LYS A 1 115 ? 13.754 5.232 15.734 1.00 59.97 115 LYS A CA 1
ATOM 916 C C . LYS A 1 115 ? 13.112 6.535 16.175 1.00 59.97 115 LYS A C 1
ATOM 918 O O . LYS A 1 115 ? 12.683 7.314 15.328 1.00 59.97 115 LYS A O 1
ATOM 923 N N . ASP A 1 116 ? 12.988 6.707 17.490 1.00 46.28 116 ASP A N 1
ATOM 924 C CA . ASP A 1 116 ? 12.389 7.882 18.103 1.00 46.28 116 ASP A CA 1
ATOM 925 C C . ASP A 1 116 ? 12.917 9.124 17.389 1.00 46.28 116 ASP A C 1
ATOM 927 O O . ASP A 1 116 ? 14.101 9.464 17.473 1.00 46.28 116 ASP A O 1
ATOM 931 N N . ALA A 1 117 ? 12.030 9.835 16.697 1.00 54.06 117 ALA A N 1
ATOM 932 C CA . ALA A 1 117 ? 12.315 11.154 16.157 1.00 54.06 117 ALA A CA 1
ATOM 933 C C . ALA A 1 117 ? 12.369 12.182 17.297 1.00 54.06 117 ALA A C 1
ATOM 935 O O . ALA A 1 117 ? 11.803 13.261 17.193 1.00 54.06 117 ALA A O 1
ATOM 936 N N . THR A 1 118 ? 12.986 11.860 18.436 1.00 49.72 118 THR A N 1
ATOM 937 C CA . THR A 1 118 ? 13.117 12.800 19.541 1.00 49.72 118 THR A CA 1
ATOM 938 C C . THR A 1 118 ? 14.410 12.567 20.318 1.00 49.72 118 THR A C 1
ATOM 940 O O . THR A 1 118 ? 14.582 11.591 21.036 1.00 49.72 118 THR A O 1
ATOM 943 N N . SER A 1 119 ? 15.304 13.554 20.309 1.00 49.81 119 SER A N 1
ATOM 944 C CA . SER A 1 119 ? 16.012 13.871 21.548 1.00 49.81 119 SER A CA 1
ATOM 945 C C . SER A 1 119 ? 15.392 15.138 22.116 1.00 49.81 119 SER A C 1
ATOM 947 O O . SER A 1 119 ? 15.864 16.242 21.844 1.00 49.81 119 SER A O 1
ATOM 949 N N . LYS A 1 120 ? 14.303 14.952 22.872 1.00 47.75 120 LYS A N 1
ATOM 950 C CA . LYS A 1 120 ? 13.955 15.644 24.129 1.00 47.75 120 LYS A CA 1
ATOM 951 C C . LYS A 1 120 ? 12.437 15.722 24.300 1.00 47.75 120 LYS A C 1
ATOM 953 O O . LYS A 1 120 ? 11.796 16.684 23.895 1.00 47.75 120 LYS A O 1
ATOM 958 N N . SER A 1 121 ? 11.896 14.817 25.100 1.00 41.66 121 SER A N 1
ATOM 959 C CA . SER A 1 121 ? 11.124 15.236 26.274 1.00 41.66 121 SER A CA 1
ATOM 960 C C . SER A 1 121 ? 11.092 14.109 27.302 1.00 41.66 121 SER A C 1
ATOM 962 O O . SER A 1 121 ? 10.988 12.931 26.989 1.00 41.66 121 SER A O 1
ATOM 964 N N . LYS A 1 122 ? 11.321 14.493 28.557 1.00 40.81 122 LYS A N 1
ATOM 965 C CA . LYS A 1 122 ? 11.514 13.613 29.709 1.00 40.81 122 LYS A CA 1
ATOM 966 C C . LYS A 1 122 ? 10.206 12.931 30.133 1.00 40.81 122 LYS A C 1
ATOM 968 O O . LYS A 1 122 ? 9.199 13.605 30.312 1.00 40.81 122 LYS A O 1
ATOM 973 N N . LYS A 1 123 ? 10.330 11.626 30.407 1.00 44.41 123 LYS A N 1
ATOM 974 C CA . LYS A 1 123 ? 9.576 10.741 31.324 1.00 44.41 123 LYS A CA 1
ATOM 975 C C . LYS A 1 123 ? 8.438 11.346 32.164 1.00 44.41 123 LYS A C 1
ATOM 977 O O . LYS A 1 123 ? 8.672 12.262 32.954 1.00 44.41 123 LYS A O 1
ATOM 982 N N . LYS A 1 124 ? 7.312 10.620 32.171 1.00 35.53 124 LYS A N 1
ATOM 983 C CA . LYS A 1 124 ? 6.593 10.019 33.328 1.00 35.53 124 LYS A CA 1
ATOM 984 C C . LYS A 1 124 ? 5.371 9.301 32.726 1.00 35.53 124 LYS A C 1
ATOM 986 O O . LYS A 1 124 ? 4.506 9.974 32.193 1.00 35.53 124 LYS A O 1
ATOM 991 N N . GLY A 1 125 ? 5.369 7.981 32.551 1.00 36.16 125 GLY A N 1
ATOM 992 C CA . GLY A 1 125 ? 5.292 6.970 33.606 1.00 36.16 125 GLY A CA 1
ATOM 993 C C . GLY A 1 125 ? 3.817 6.734 33.920 1.00 36.16 125 GLY A C 1
ATOM 994 O O . GLY A 1 125 ? 3.209 7.656 34.449 1.00 36.16 125 GLY A O 1
ATOM 995 N N . LEU A 1 126 ? 3.266 5.567 33.576 1.00 33.94 126 LEU A N 1
ATOM 996 C CA . LEU A 1 126 ? 2.014 5.058 34.141 1.00 33.94 126 LEU A CA 1
ATOM 997 C C . LEU A 1 126 ? 1.868 3.556 33.873 1.00 33.94 126 LEU A C 1
ATOM 999 O O . LEU A 1 126 ? 2.186 3.069 32.792 1.00 33.94 126 LEU A O 1
ATOM 1003 N N . GLU A 1 127 ? 1.459 2.894 34.947 1.00 35.00 127 GLU A N 1
ATOM 1004 C CA . GLU A 1 127 ? 1.310 1.466 35.188 1.00 35.00 127 GLU A CA 1
ATOM 1005 C C . GLU A 1 127 ? 0.206 0.821 34.343 1.00 35.00 127 GLU A C 1
ATOM 1007 O O . GLU A 1 127 ? -0.772 1.460 33.952 1.00 35.00 127 GLU A O 1
ATOM 1012 N N . GLU A 1 128 ? 0.380 -0.480 34.119 1.00 36.84 128 GLU A N 1
ATOM 1013 C CA . GLU A 1 128 ? -0.641 -1.420 33.669 1.00 36.84 128 GLU A CA 1
ATOM 1014 C C . GLU A 1 128 ? -1.849 -1.413 34.620 1.00 36.84 128 GLU A C 1
ATOM 1016 O O . GLU A 1 128 ? -1.660 -1.456 35.835 1.00 36.84 128 GLU A O 1
ATOM 1021 N N . GLN A 1 129 ? -3.072 -1.447 34.074 1.00 32.03 129 GLN A N 1
ATOM 1022 C CA . GLN A 1 129 ? -4.139 -2.343 34.547 1.00 32.03 129 GLN A CA 1
ATOM 1023 C C . GLN A 1 129 ? -5.396 -2.313 33.652 1.00 32.03 129 GLN A C 1
ATOM 1025 O O . GLN A 1 129 ? -6.039 -1.281 33.488 1.00 32.03 129 GLN A O 1
ATOM 1030 N N . SER A 1 130 ? -5.700 -3.509 33.134 1.00 30.56 130 SER A N 1
ATOM 1031 C CA . SER A 1 130 ? -7.002 -4.191 33.005 1.00 30.56 130 SER A CA 1
ATOM 1032 C C . SER A 1 130 ? -8.210 -3.541 32.306 1.00 30.56 130 SER A C 1
ATOM 1034 O O . SER A 1 130 ? -8.707 -2.481 32.676 1.00 30.56 130 SER A O 1
ATOM 1036 N N . GLU A 1 131 ? -8.713 -4.332 31.356 1.00 37.22 131 GLU A N 1
ATOM 1037 C CA . GLU A 1 131 ? -10.073 -4.488 30.825 1.00 37.22 131 GLU A CA 1
ATOM 1038 C C . GLU A 1 131 ? -11.224 -3.972 31.713 1.00 37.22 131 GLU A C 1
ATOM 1040 O O . GLU A 1 131 ? -11.294 -4.279 32.897 1.00 37.22 131 GLU A O 1
ATOM 1045 N N . GLU A 1 132 ? -12.161 -3.237 31.103 1.00 33.34 132 GLU A N 1
ATOM 1046 C CA . GLU A 1 132 ? -13.605 -3.541 31.034 1.00 33.34 132 GLU A CA 1
ATOM 1047 C C . GLU A 1 132 ? -14.441 -2.279 30.747 1.00 33.34 132 GLU A C 1
ATOM 1049 O O . GLU A 1 132 ? -14.118 -1.142 31.088 1.00 33.34 132 GLU A O 1
ATOM 1054 N N . GLN A 1 133 ? -15.537 -2.509 30.034 1.00 40.59 133 GLN A N 1
ATOM 1055 C CA . GLN A 1 133 ? -16.464 -1.539 29.470 1.00 40.59 133 GLN A CA 1
ATOM 1056 C C . GLN A 1 133 ? -17.090 -0.599 30.515 1.00 40.59 133 GLN A C 1
ATOM 1058 O O . GLN A 1 133 ? -17.718 -1.060 31.460 1.00 40.59 133 GLN A O 1
ATOM 1063 N N . SER A 1 134 ? -17.070 0.718 30.275 1.00 32.09 134 SER A N 1
ATOM 1064 C CA . SER A 1 134 ? -18.174 1.610 30.673 1.00 32.09 134 SER A CA 1
ATOM 1065 C C . SER A 1 134 ? -18.030 2.997 30.049 1.00 32.09 134 SER A C 1
ATOM 1067 O O . SER A 1 134 ? -17.124 3.772 30.359 1.00 32.09 134 SER A O 1
ATOM 1069 N N . SER A 1 135 ? -18.980 3.343 29.186 1.00 48.88 135 SER A N 1
ATOM 1070 C CA . SER A 1 135 ? -19.218 4.695 28.696 1.00 48.88 135 SER A CA 1
ATOM 1071 C C . SER A 1 135 ? -19.746 5.589 29.824 1.00 48.88 135 SER A C 1
ATOM 1073 O O . SER A 1 135 ? -20.946 5.838 29.910 1.00 48.88 135 SER A O 1
ATOM 1075 N N . THR A 1 136 ? -18.871 6.102 30.689 1.00 47.56 136 THR A N 1
ATOM 1076 C CA . THR A 1 136 ? -19.175 7.262 31.539 1.00 47.56 136 THR A CA 1
ATOM 1077 C C . THR A 1 136 ? -17.925 8.116 31.745 1.00 47.56 136 THR A C 1
ATOM 1079 O O . THR A 1 136 ? -16.940 7.714 32.356 1.00 47.56 136 THR A O 1
ATOM 1082 N N . GLN A 1 137 ? -17.957 9.340 31.220 1.00 55.56 137 GLN A N 1
ATOM 1083 C CA . GLN A 1 137 ? -16.895 10.323 31.401 1.00 55.56 137 GLN A CA 1
ATOM 1084 C C . GLN A 1 137 ? -16.896 10.783 32.866 1.00 55.56 137 GLN A C 1
ATOM 1086 O O . GLN A 1 137 ? -17.713 11.611 33.280 1.00 55.56 137 GLN A O 1
ATOM 1091 N N . SER A 1 138 ? -16.005 10.218 33.679 1.00 53.44 138 SER A N 1
ATOM 1092 C CA . SER A 1 138 ? -15.870 10.589 35.084 1.00 53.44 138 SER A CA 1
ATOM 1093 C C . SER A 1 138 ? -15.373 12.036 35.190 1.00 53.44 138 SER A C 1
ATOM 1095 O O . SER A 1 138 ? -14.285 12.415 34.747 1.00 53.44 138 SER A O 1
ATOM 1097 N N . LYS A 1 139 ? -16.207 12.909 35.766 1.00 62.28 139 LYS A N 1
ATOM 1098 C CA . LYS A 1 139 ? -15.797 14.276 36.100 1.00 62.28 139 LYS A CA 1
ATOM 1099 C C . LYS A 1 139 ? -14.690 14.186 37.148 1.00 62.28 139 LYS A C 1
ATOM 1101 O O . LYS A 1 139 ? -14.885 13.582 38.199 1.00 62.28 139 LYS A O 1
ATOM 1106 N N . LYS A 1 140 ? -13.538 14.805 36.860 1.00 61.38 140 LYS A N 1
ATOM 1107 C CA . LYS A 1 140 ? -12.378 14.897 37.762 1.00 61.38 140 LYS A CA 1
ATOM 1108 C C . LYS A 1 140 ? -12.848 15.199 39.192 1.00 61.38 140 LYS A C 1
ATOM 1110 O O . LYS A 1 140 ? -13.401 16.272 39.440 1.00 61.38 140 LYS A O 1
ATOM 1115 N N . ALA A 1 141 ? -12.577 14.283 40.126 1.00 59.47 141 ALA A N 1
ATOM 1116 C CA . ALA A 1 141 ? -13.015 14.339 41.529 1.00 59.47 141 ALA A CA 1
ATOM 1117 C C . ALA A 1 141 ? -12.671 15.661 42.245 1.00 59.47 141 ALA A C 1
ATOM 1119 O O . ALA A 1 141 ? -13.317 16.049 43.214 1.00 59.47 141 ALA A O 1
ATOM 1120 N N . LYS A 1 142 ? -11.682 16.399 41.730 1.00 53.22 142 LYS A N 1
ATOM 1121 C CA . LYS A 1 142 ? -11.233 17.689 42.262 1.00 53.22 142 LYS A CA 1
ATOM 1122 C C . LYS A 1 142 ? -12.255 18.831 42.182 1.00 53.22 142 LYS A C 1
ATOM 1124 O O . LYS A 1 142 ? -12.012 19.855 42.809 1.00 53.22 142 LYS A O 1
ATOM 1129 N N . ASN A 1 143 ? -13.356 18.700 41.433 1.00 54.78 143 ASN A N 1
ATOM 1130 C CA . ASN A 1 143 ? -14.353 19.776 41.296 1.00 54.78 143 ASN A CA 1
ATOM 1131 C C . ASN A 1 143 ? -15.783 19.371 41.694 1.00 54.78 143 ASN A C 1
ATOM 1133 O O . ASN A 1 143 ? -16.742 20.096 41.422 1.00 54.78 143 ASN A O 1
ATOM 1137 N N . THR A 1 144 ? -15.949 18.224 42.352 1.00 53.97 144 THR A N 1
ATOM 1138 C CA . THR A 1 144 ? -17.257 17.796 42.851 1.00 53.97 144 THR A CA 1
ATOM 1139 C C . THR A 1 144 ? -17.517 18.472 44.193 1.00 53.97 144 THR A C 1
ATOM 1141 O O . THR A 1 144 ? -16.982 18.075 45.225 1.00 53.97 144 THR A O 1
ATOM 1144 N N . LYS A 1 145 ? -18.327 19.535 44.192 1.00 66.94 145 LYS A N 1
ATOM 1145 C CA . LYS A 1 145 ? -18.804 20.156 45.434 1.00 66.94 145 LYS A CA 1
ATOM 1146 C C . LYS A 1 145 ? -19.726 19.157 46.135 1.00 66.94 145 LYS A C 1
ATOM 1148 O O . LYS A 1 145 ? -20.812 18.886 45.640 1.00 66.94 145 LYS A O 1
ATOM 1153 N N . THR A 1 146 ? -19.296 18.613 47.269 1.00 68.62 146 THR A N 1
ATOM 1154 C CA . THR A 1 146 ? -20.080 17.644 48.057 1.00 68.62 146 THR A CA 1
ATOM 1155 C C . THR A 1 146 ? -21.123 18.304 48.959 1.00 68.62 146 THR A C 1
ATOM 1157 O O . THR A 1 146 ? -22.001 17.617 49.465 1.00 68.62 146 THR A O 1
ATOM 1160 N N . TYR A 1 147 ? -21.075 19.631 49.130 1.00 68.25 147 TYR A N 1
ATOM 1161 C CA . TYR A 1 147 ? -22.028 20.376 49.951 1.00 68.25 147 TYR A CA 1
ATOM 1162 C C . TYR A 1 147 ? -22.336 21.765 49.379 1.00 68.25 147 TYR A C 1
ATOM 1164 O O . TYR A 1 147 ? -21.445 22.510 48.962 1.00 68.25 147 TYR A O 1
ATOM 1172 N N . ASN A 1 148 ? -23.615 22.144 49.423 1.00 68.94 148 ASN A N 1
ATOM 1173 C CA . ASN A 1 148 ? -24.086 23.487 49.095 1.00 68.94 148 ASN A CA 1
ATOM 1174 C C . ASN A 1 148 ? -24.251 24.310 50.380 1.00 68.94 148 ASN A C 1
ATOM 1176 O O . ASN A 1 148 ? -25.303 24.296 51.011 1.00 68.94 148 ASN A O 1
ATOM 1180 N N . TYR A 1 149 ? -23.211 25.048 50.774 1.00 70.88 149 TYR A N 1
ATOM 1181 C CA . TYR A 1 149 ? -23.311 25.976 51.905 1.00 70.88 149 TYR A CA 1
ATOM 1182 C C . TYR A 1 149 ? -24.184 27.187 51.556 1.00 70.88 149 TYR A C 1
ATOM 1184 O O . TYR A 1 149 ? -23.959 27.853 50.536 1.00 70.88 149 TYR A O 1
ATOM 1192 N N . SER A 1 150 ? -25.135 27.507 52.438 1.00 65.50 150 SER A N 1
ATOM 1193 C CA . SER A 1 150 ? -25.966 28.709 52.326 1.00 65.50 150 SER A CA 1
ATOM 1194 C C . SER A 1 150 ? -25.117 29.984 52.434 1.00 65.50 150 SER A C 1
ATOM 1196 O O . SER A 1 150 ? -24.039 29.992 53.040 1.00 65.50 150 SER A O 1
ATOM 1198 N N . ALA A 1 151 ? -25.592 31.090 51.853 1.00 67.56 151 ALA A N 1
ATOM 1199 C CA . ALA A 1 151 ? -24.849 32.354 51.820 1.00 67.56 151 ALA A CA 1
ATOM 1200 C C . ALA A 1 151 ? -24.453 32.858 53.223 1.00 67.56 151 ALA A C 1
ATOM 1202 O O . ALA A 1 151 ? -23.359 33.387 53.403 1.00 67.56 151 ALA A O 1
ATOM 1203 N N . GLY A 1 152 ? -25.297 32.627 54.236 1.00 68.38 152 GLY A N 1
ATOM 1204 C CA . GLY A 1 152 ? -24.990 32.979 55.627 1.00 68.38 152 GLY A CA 1
ATOM 1205 C C . GLY A 1 152 ? -23.870 32.133 56.237 1.00 68.38 152 GLY A C 1
ATOM 1206 O O . GLY A 1 152 ? -23.057 32.648 57.000 1.00 68.38 152 GLY A O 1
ATOM 1207 N N . GLN A 1 153 ? -23.785 30.852 55.872 1.00 71.81 153 GLN A N 1
ATOM 1208 C CA . GLN A 1 153 ? -22.756 29.942 56.375 1.00 71.81 153 GLN A CA 1
ATOM 1209 C C . GLN A 1 153 ? -21.400 30.215 55.713 1.00 71.81 153 GLN A C 1
ATOM 1211 O O . GLN A 1 153 ? -20.380 30.229 56.395 1.00 71.81 153 GLN A O 1
ATOM 1216 N N . LYS A 1 154 ? -21.395 30.564 54.419 1.00 75.31 154 LYS A N 1
ATOM 1217 C CA . LYS A 1 154 ? -20.194 31.071 53.732 1.00 75.31 154 LYS A CA 1
ATOM 1218 C C . LYS A 1 154 ? -19.708 32.387 54.340 1.00 75.31 154 LYS A C 1
ATOM 1220 O O . LYS A 1 154 ? -18.521 32.516 54.611 1.00 75.31 154 LYS A O 1
ATOM 1225 N N . ALA A 1 155 ? -20.616 33.325 54.613 1.00 69.06 155 ALA A N 1
ATOM 1226 C CA . ALA A 1 155 ? -20.282 34.613 55.221 1.00 69.06 155 ALA A CA 1
ATOM 1227 C C . ALA A 1 155 ? -19.591 34.439 56.587 1.00 69.06 155 ALA A C 1
ATOM 1229 O O . ALA A 1 155 ? -18.526 35.020 56.803 1.00 69.06 155 ALA A O 1
ATOM 1230 N N . LYS A 1 156 ? -20.120 33.544 57.440 1.00 72.12 156 LYS A N 1
ATOM 1231 C CA . LYS A 1 156 ? -19.498 33.163 58.721 1.00 72.12 156 LYS A CA 1
ATOM 1232 C C . LYS A 1 156 ? -18.110 32.540 58.545 1.00 72.12 156 LYS A C 1
ATOM 1234 O O . LYS A 1 156 ? -17.186 32.959 59.228 1.00 72.12 156 LYS A O 1
ATOM 1239 N N . MET A 1 157 ? -17.946 31.605 57.605 1.00 74.94 157 MET A N 1
ATOM 1240 C CA . MET A 1 157 ? -16.645 30.967 57.326 1.00 74.94 157 MET A CA 1
ATOM 1241 C C . MET A 1 157 ? -15.603 31.957 56.787 1.00 74.94 157 MET A C 1
ATOM 1243 O O . MET A 1 157 ? -14.413 31.795 57.023 1.00 74.94 157 MET A O 1
ATOM 1247 N N . THR A 1 158 ? -16.043 32.991 56.066 1.00 76.75 158 THR A N 1
ATOM 1248 C CA . THR A 1 158 ? -15.161 34.030 55.509 1.00 76.75 158 THR A CA 1
ATOM 1249 C C . THR A 1 158 ? -14.994 35.259 56.407 1.00 76.75 158 THR A C 1
ATOM 1251 O O . THR A 1 158 ? -14.382 36.226 55.962 1.00 76.75 158 THR A O 1
ATOM 1254 N N . PHE A 1 159 ? -15.546 35.253 57.630 1.00 67.56 159 PHE A N 1
ATOM 1255 C CA . PHE A 1 159 ? -15.548 36.391 58.566 1.00 67.56 159 PHE A CA 1
ATOM 1256 C C . PHE A 1 159 ? -15.982 37.724 57.928 1.00 67.56 159 PHE A C 1
ATOM 1258 O O . PHE A 1 159 ? -15.449 38.790 58.230 1.00 67.56 159 PHE A O 1
ATOM 1265 N N . LYS A 1 160 ? -16.959 37.675 57.018 1.00 71.25 160 LYS A N 1
ATOM 1266 C CA . LYS A 1 160 ? -17.533 38.858 56.365 1.00 71.25 160 LYS A CA 1
ATOM 1267 C C . LYS A 1 160 ? -19.005 38.966 56.726 1.00 71.25 160 LYS A C 1
ATOM 1269 O O . LYS A 1 160 ? -19.717 37.964 56.740 1.00 71.25 160 LYS A O 1
ATOM 1274 N N . ASN A 1 161 ? -19.479 40.183 56.986 1.00 65.25 161 ASN A N 1
ATOM 1275 C CA . ASN A 1 161 ? -20.892 40.405 57.284 1.00 65.25 161 ASN A CA 1
ATOM 1276 C C . ASN A 1 161 ? -21.754 40.027 56.075 1.00 65.25 161 ASN A C 1
ATOM 1278 O O . ASN A 1 161 ? -21.441 40.374 54.933 1.00 65.25 161 ASN A O 1
ATOM 1282 N N . LYS A 1 162 ? -22.847 39.301 56.336 1.00 57.25 162 LYS A N 1
ATOM 1283 C CA . LYS A 1 162 ? -23.826 38.932 55.312 1.00 57.25 162 LYS A CA 1
ATOM 1284 C C . LYS A 1 162 ? -24.440 40.222 54.765 1.00 57.25 162 LYS A C 1
ATOM 1286 O O . LYS A 1 162 ? -25.108 40.935 55.508 1.00 57.25 162 LYS A O 1
ATOM 1291 N N . LYS A 1 163 ? -24.210 40.520 53.486 1.00 62.72 163 LYS A N 1
ATOM 1292 C CA . LYS A 1 163 ? -24.972 41.562 52.795 1.00 62.72 163 LYS A CA 1
ATOM 1293 C C . LYS A 1 163 ? -26.365 40.994 52.521 1.00 62.72 163 LYS A C 1
ATOM 1295 O O . LYS A 1 163 ? -26.462 39.886 51.986 1.00 62.72 163 LYS A O 1
ATOM 1300 N N . GLY A 1 164 ? -27.382 41.679 53.043 1.00 55.00 164 GLY A N 1
ATOM 1301 C CA . GLY A 1 164 ? -28.788 41.411 52.740 1.00 55.00 164 GLY A CA 1
ATOM 1302 C C . GLY A 1 164 ? -29.078 41.653 51.271 1.00 55.00 164 GLY A C 1
ATOM 1303 O O . GLY A 1 164 ? -28.382 42.514 50.687 1.00 55.00 164 GLY A O 1
#

Secondary structure (DSSP, 8-state):
---TTSSEEEES-SSTTS-EES-HHHHHH-SS--EEE--GGG------TT-SEEEESS--SSHHHHHHHHH---SS--EEEE---GGGHHHHHHHHHHHT-PPPP-PPPTT-----S-S---------------------GGG-------HHHHHHHTT-----

Mean predicted aligned error: 17.0 Å

Sequence (164 aa):
MVKDNAEVAIYNPLFVDDFGFSDVEDFKQNKECRILIVANERLAQINCGGIPFIIHLEIPEQLDIFTDRVLKISEDESNFISFATDIELATVKRIEQALGKKMTVLDLPETFLLKDATSKSKKKGLEEQSEEQSSTQSKKAKNTKTYNYSAGQKAKMTFKNKKG

pLDDT: mean 73.22, std 17.55, range [30.56, 92.44]

Foldseek 3Di:
DDPPQQQEAEAPDPDPPGHHDVAVVVQVVDPSYDYYHYDPPDDDQHQCEPPQEDEAAEDPLDLVNVCSNVVN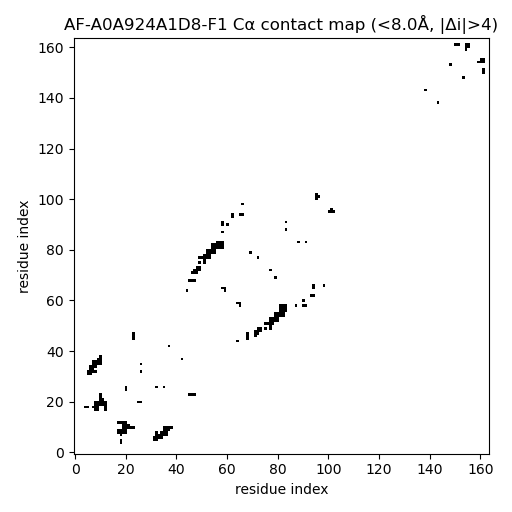YDPDHHDYHYDYDPVCVVVQVVNCVVVVHHDDDDDDDPPDDPPPPDDDDDDDDDDDDDDDDDPDDDDDPVPDDPDDDDQVRVCVVVVHDRDD

Nearest PDB structures (foldseek):
  3ear-assembly1_A  TM=6.797E-01  e=4.545E-02  Thermus thermophilus HB27
  2p6n-assembly1_A  TM=5.531E-01  e=2.601E-02  Homo sapiens
  7aud-assembly5_D  TM=5.752E-01  e=1.672E-01  Homo sapiens
  7aud-assembly1_F  TM=5.743E-01  e=2.014E-01  Homo sapiens
  9fd2-assembly1_e  TM=5.831E-01  e=3.713E+00  Homo sapiens

Radius of gyration: 28.85 Å; Cα contacts (8 Å, |Δi|>4): 126; chains: 1; bounding box: 62×58×75 Å